Protein AF-A0A6I1ZPQ0-F1 (afdb_monomer)

Radius of gyration: 23.98 Å; Cα contacts (8 Å, |Δi|>4): 138; chains: 1; bounding box: 85×28×41 Å

Mean predicted aligned error: 9.83 Å

Sequence (135 aa):
MRMFVTKRRACLLIVSLLLLTVIACTSRSETHISLSDGRWYINGGVTYPGTPVEGLLLNVRMVNSTFEDAAKPEFDIDENTDRFIASIPEYVAAGIWAFTLNLQGGMPGYEGAVNSAFNPDGSLQPPYLDRVERV

pLDDT: mean 86.47, std 16.81, range [41.34, 98.5]

Nearest PDB structures (foldseek):
  4w7w-assembly1_A  TM=4.916E-01  e=3.518E+00  Xanthomonas citri pv. citri str. 306
  5hpc-assembly1_A  TM=4.881E-01  e=3.518E+00  Xanthomonas citri pv. citri str. 306
  5hnn-assembly2_B  TM=4.930E-01  e=5.245E+00  Xanthomonas citri pv. citri str. 306

Solvent-accessible surface area (backbone atoms only — not comparable to full-atom values): 8140 Å² total; per-residue (Å²): 131,68,70,68,56,54,55,53,53,53,51,51,51,52,52,52,53,52,52,55,58,54,59,70,72,65,66,78,77,77,85,44,76,49,78,57,96,89,23,32,24,54,73,84,39,60,26,58,75,95,46,101,54,46,22,45,80,53,63,47,79,49,30,63,35,63,43,48,37,86,92,42,82,87,59,61,43,64,60,46,31,49,55,46,57,72,44,45,64,58,41,45,75,72,66,38,85,42,72,42,74,44,62,69,36,55,88,83,86,61,86,89,71,63,29,51,32,50,46,99,87,66,48,74,41,63,76,51,48,57,50,56,71,73,103

Secondary structure (DSSP, 8-state):
--HHHHHHHHHHHHHHHHHHHHHHT-------EEEETTEEEETTEESSTTSTTTT---EEE-GGGG---TT-TTS-HHHHHHHHHHHHHHHHHTT--EEE--TT----SSTT----SB-TTS-B-HHHHHHHHH-

Foldseek 3Di:
DPVVVVVVVVVVVVVVVVVVVVVVVPPPDDWDWDADPQFIDTPNHFAPPPDPQTRHQAEDEPACLQFDFPVCPVDDNLVSVVVVVVCVVVCVVVRHDYYDYDQQGDDPPDPDGRGHLADPVRDGNVVSVVSVVVD

Structure (mmCIF, N/CA/C/O backbone):
data_AF-A0A6I1ZPQ0-F1
#
_entry.id   AF-A0A6I1ZPQ0-F1
#
loop_
_atom_site.group_PDB
_atom_site.id
_atom_site.type_symbol
_atom_site.label_atom_id
_atom_site.label_alt_id
_atom_site.label_comp_id
_atom_site.label_asym_id
_atom_site.label_entity_id
_atom_site.label_seq_id
_atom_site.pdbx_PDB_ins_code
_atom_site.Cartn_x
_atom_site.Cartn_y
_atom_site.Cartn_z
_atom_site.occupancy
_atom_site.B_iso_or_equiv
_atom_site.auth_seq_id
_atom_site.auth_comp_id
_atom_site.auth_asym_id
_atom_site.auth_atom_id
_atom_site.pdbx_PDB_model_num
ATOM 1 N N . MET A 1 1 ? -62.844 -12.012 -17.260 1.00 49.19 1 MET A N 1
ATOM 2 C CA . MET A 1 1 ? -61.944 -10.834 -17.365 1.00 49.19 1 MET A CA 1
ATOM 3 C C . MET A 1 1 ? -61.199 -10.444 -16.069 1.00 49.19 1 MET A C 1
ATOM 5 O O . MET A 1 1 ? -60.417 -9.509 -16.111 1.00 49.19 1 MET A O 1
ATOM 9 N N . ARG A 1 2 ? -61.360 -11.141 -14.924 1.00 46.81 2 ARG A N 1
ATOM 10 C CA . ARG A 1 2 ? -60.634 -10.816 -13.667 1.00 46.81 2 ARG A CA 1
ATOM 11 C C . ARG A 1 2 ? -59.276 -11.528 -13.502 1.00 46.81 2 ARG A C 1
ATOM 13 O O . ARG A 1 2 ? -58.358 -10.945 -12.946 1.00 46.81 2 ARG A O 1
ATOM 20 N N . MET A 1 3 ? -59.099 -12.731 -14.059 1.00 44.41 3 MET A N 1
ATOM 21 C CA . MET A 1 3 ? -57.860 -13.527 -13.914 1.00 44.41 3 MET A CA 1
ATOM 22 C C . MET A 1 3 ? -56.631 -12.967 -14.658 1.00 44.41 3 MET A C 1
ATOM 24 O O . MET A 1 3 ? -55.504 -13.150 -14.203 1.00 44.41 3 MET A O 1
ATOM 28 N N . PHE A 1 4 ? -56.821 -12.262 -15.779 1.00 41.34 4 PHE A N 1
ATOM 29 C CA . PHE A 1 4 ? -55.713 -11.665 -16.545 1.00 41.34 4 PHE A CA 1
ATOM 30 C C . PHE A 1 4 ? -55.084 -10.452 -15.842 1.00 41.34 4 PHE A C 1
ATOM 32 O O . PHE A 1 4 ? -53.888 -10.203 -15.988 1.00 41.34 4 PHE A O 1
ATOM 39 N N . VAL A 1 5 ? -55.866 -9.725 -15.039 1.00 49.50 5 VAL A N 1
ATOM 40 C CA . VAL A 1 5 ? -55.401 -8.549 -14.288 1.00 49.50 5 VAL A CA 1
ATOM 41 C C . VAL A 1 5 ? -54.512 -8.973 -13.112 1.00 49.50 5 VAL A C 1
ATOM 43 O O . VAL A 1 5 ? -53.483 -8.348 -12.862 1.00 49.50 5 VAL A O 1
ATOM 46 N N . THR A 1 6 ? -54.847 -10.077 -12.439 1.00 48.09 6 THR A N 1
ATOM 47 C CA . THR A 1 6 ? -54.090 -10.594 -11.286 1.00 48.09 6 THR A CA 1
ATOM 48 C C . THR A 1 6 ? -52.709 -11.126 -11.682 1.00 48.09 6 THR A C 1
ATOM 50 O O . THR A 1 6 ? -51.730 -10.833 -11.001 1.00 48.09 6 THR A O 1
ATOM 53 N N . LYS A 1 7 ? -52.591 -11.824 -12.825 1.00 45.97 7 LYS A N 1
ATOM 54 C CA . LYS A 1 7 ? -51.294 -12.309 -13.339 1.00 45.97 7 LYS A CA 1
ATOM 55 C C . LYS A 1 7 ? -50.355 -11.168 -13.750 1.00 45.97 7 LYS A C 1
ATOM 57 O O . LYS A 1 7 ? -49.162 -11.240 -13.477 1.00 45.97 7 LYS A O 1
ATOM 62 N N . ARG A 1 8 ? -50.887 -10.091 -14.345 1.00 54.06 8 ARG A N 1
ATOM 63 C CA . ARG A 1 8 ? -50.098 -8.895 -14.701 1.00 54.06 8 ARG A CA 1
ATOM 64 C C . ARG A 1 8 ? -49.599 -8.145 -13.464 1.00 54.06 8 ARG A C 1
ATOM 66 O O . ARG A 1 8 ? -48.445 -7.746 -13.439 1.00 54.06 8 ARG A O 1
ATOM 73 N N . ARG A 1 9 ? -50.425 -8.019 -12.417 1.00 57.22 9 ARG A N 1
ATOM 74 C CA . ARG A 1 9 ? -50.025 -7.389 -11.143 1.00 57.22 9 ARG A CA 1
ATOM 75 C C . ARG A 1 9 ? -48.955 -8.191 -10.396 1.00 57.22 9 ARG A C 1
ATOM 77 O O . ARG A 1 9 ? -48.001 -7.595 -9.915 1.00 57.22 9 ARG A O 1
ATOM 84 N N . ALA A 1 10 ? -49.073 -9.519 -10.359 1.00 58.50 10 ALA A N 1
ATOM 85 C CA . ALA A 1 10 ? -48.057 -10.390 -9.762 1.00 58.50 10 ALA A CA 1
ATOM 86 C C . ALA A 1 10 ? -46.723 -10.345 -10.533 1.00 58.50 10 ALA A C 1
ATOM 88 O O . ALA A 1 10 ? -45.666 -10.264 -9.920 1.00 58.50 10 ALA A O 1
ATOM 89 N N . CYS A 1 11 ? -46.765 -10.321 -11.870 1.00 56.94 11 CYS A N 1
ATOM 90 C CA . CYS A 1 11 ? -45.563 -10.218 -12.700 1.00 56.94 11 CYS A CA 1
ATOM 91 C C . CYS A 1 11 ? -44.865 -8.853 -12.550 1.00 56.94 11 CYS A C 1
ATOM 93 O O . CYS A 1 11 ? -43.644 -8.810 -12.453 1.00 56.94 11 CYS A O 1
ATOM 95 N N . LEU A 1 12 ? -45.621 -7.748 -12.468 1.00 60.25 12 LEU A N 1
ATOM 96 C CA . LEU A 1 12 ? -45.062 -6.414 -12.206 1.00 60.25 12 LEU A CA 1
ATOM 97 C C . LEU A 1 12 ? -44.429 -6.300 -10.809 1.00 60.25 12 LEU A C 1
ATOM 99 O O . LEU A 1 12 ? -43.377 -5.685 -10.690 1.00 60.25 12 LEU A O 1
ATOM 103 N N . LEU A 1 13 ? -45.027 -6.917 -9.783 1.00 60.81 13 LEU A N 1
ATOM 104 C CA . LEU A 1 13 ? -44.475 -6.954 -8.420 1.00 60.81 13 LEU A CA 1
ATOM 105 C C . LEU A 1 13 ? -43.177 -7.771 -8.333 1.00 60.81 13 LEU A C 1
ATOM 107 O O . LEU A 1 13 ? -42.239 -7.356 -7.660 1.00 60.81 13 LEU A O 1
ATOM 111 N N . ILE A 1 14 ? -43.097 -8.908 -9.033 1.00 61.91 14 ILE A N 1
ATOM 112 C CA . ILE A 1 14 ? -41.883 -9.741 -9.077 1.00 61.91 14 ILE A CA 1
ATOM 113 C C . ILE A 1 14 ? -40.761 -9.018 -9.835 1.00 61.91 14 ILE A C 1
ATOM 115 O O . ILE A 1 14 ? -39.628 -8.993 -9.365 1.00 61.91 14 ILE A O 1
ATOM 119 N N . VAL A 1 15 ? -41.073 -8.367 -10.962 1.00 62.69 15 VAL A N 1
ATOM 120 C CA . VAL A 1 15 ? -40.100 -7.567 -11.725 1.00 62.69 15 VAL A CA 1
ATOM 121 C C . VAL A 1 15 ? -39.636 -6.340 -10.932 1.00 62.69 15 VAL A C 1
ATOM 123 O O . VAL A 1 15 ? -38.445 -6.044 -10.938 1.00 62.69 15 VAL A O 1
ATOM 126 N N . SER A 1 16 ? -40.522 -5.656 -10.195 1.00 59.28 16 SER A N 1
ATOM 127 C CA . SER A 1 16 ? -40.120 -4.525 -9.345 1.00 59.28 16 SER A CA 1
ATOM 128 C C . SER A 1 16 ? -39.257 -4.959 -8.162 1.00 59.28 16 SER A C 1
ATOM 130 O O . SER A 1 16 ? -38.303 -4.264 -7.824 1.00 59.28 16 SER A O 1
ATOM 132 N N . LEU A 1 17 ? -39.560 -6.112 -7.551 1.00 59.16 17 LEU A N 1
ATOM 133 C CA . LEU A 1 17 ? -38.770 -6.663 -6.449 1.00 59.16 17 LEU A CA 1
ATOM 134 C C . LEU A 1 17 ? -37.373 -7.088 -6.931 1.00 59.16 17 LEU A C 1
ATOM 136 O O . LEU A 1 17 ? -36.390 -6.792 -6.260 1.00 59.16 17 LEU A O 1
ATOM 140 N N . LEU A 1 18 ? -37.285 -7.685 -8.128 1.00 59.28 18 LEU A N 1
ATOM 141 C CA . LEU A 1 18 ? -36.021 -8.028 -8.788 1.00 59.28 18 LEU A CA 1
ATOM 142 C C . LEU A 1 18 ? -35.193 -6.780 -9.143 1.00 59.28 18 LEU A C 1
ATOM 144 O O . LEU A 1 18 ? -33.987 -6.766 -8.899 1.00 59.28 18 LEU A O 1
ATOM 148 N N . LEU A 1 19 ? -35.819 -5.710 -9.653 1.00 56.72 19 LEU A N 1
ATOM 149 C CA . LEU A 1 19 ? -35.125 -4.443 -9.928 1.00 56.72 19 LEU A CA 1
ATOM 150 C C . LEU A 1 19 ? -34.573 -3.786 -8.651 1.00 56.72 19 LEU A C 1
ATOM 152 O O . LEU A 1 19 ? -33.450 -3.289 -8.662 1.00 56.72 19 LEU A O 1
ATOM 156 N N . LEU A 1 20 ? -35.327 -3.816 -7.548 1.00 56.41 20 LEU A N 1
ATOM 157 C CA . LEU A 1 20 ? -34.887 -3.284 -6.251 1.00 56.41 20 LEU A CA 1
ATOM 158 C C . LEU A 1 20 ? -33.697 -4.065 -5.670 1.00 56.41 20 LEU A C 1
ATOM 160 O O . LEU A 1 20 ? -32.784 -3.452 -5.120 1.00 56.41 20 LEU A O 1
ATOM 164 N N . THR A 1 21 ? -33.655 -5.391 -5.837 1.00 55.88 21 THR A N 1
ATOM 165 C CA . THR A 1 21 ? -32.502 -6.206 -5.412 1.00 55.88 21 THR A CA 1
ATOM 166 C C . THR A 1 21 ? -31.249 -5.989 -6.261 1.00 55.88 21 THR A C 1
ATOM 168 O O . THR A 1 21 ? -30.147 -6.036 -5.722 1.00 55.88 21 THR A O 1
ATOM 171 N N . VAL A 1 22 ? -31.386 -5.716 -7.565 1.00 55.72 22 VAL A N 1
ATOM 172 C CA . VAL A 1 22 ? -30.230 -5.471 -8.447 1.00 55.72 22 VAL A CA 1
ATOM 173 C C . VAL A 1 22 ? -29.569 -4.128 -8.127 1.00 55.72 22 VAL A C 1
ATOM 175 O O . VAL A 1 22 ? -28.348 -4.069 -8.032 1.00 55.72 22 VAL A O 1
ATOM 178 N N . ILE A 1 23 ? -30.351 -3.070 -7.874 1.00 54.97 23 ILE A N 1
ATOM 179 C CA . ILE A 1 23 ? -29.815 -1.730 -7.571 1.00 54.97 23 ILE A CA 1
ATOM 180 C C . ILE A 1 23 ? -28.992 -1.733 -6.271 1.00 54.97 23 ILE A C 1
ATOM 182 O O . ILE A 1 23 ? -27.918 -1.131 -6.233 1.00 54.97 23 ILE A O 1
ATOM 186 N N . ALA A 1 24 ? -29.438 -2.464 -5.243 1.00 53.06 24 ALA A N 1
ATOM 187 C CA . ALA A 1 24 ? -28.728 -2.591 -3.967 1.00 53.06 24 ALA A CA 1
ATOM 188 C C . ALA A 1 24 ? -27.370 -3.317 -4.075 1.00 53.06 24 ALA A C 1
ATOM 190 O O . ALA A 1 24 ? -26.516 -3.140 -3.212 1.00 53.06 24 ALA A O 1
ATOM 191 N N . CYS A 1 25 ? -27.145 -4.104 -5.132 1.00 47.47 25 CYS A N 1
ATOM 192 C CA . CYS A 1 25 ? -25.887 -4.824 -5.342 1.00 47.47 25 CYS A CA 1
ATOM 193 C C . CYS A 1 25 ? -24.799 -3.960 -6.014 1.00 47.47 25 CYS A C 1
ATOM 195 O O . CYS A 1 25 ? -23.638 -4.362 -6.061 1.00 47.47 25 CYS A O 1
ATOM 197 N N . THR A 1 26 ? -25.158 -2.785 -6.545 1.00 54.88 26 THR A N 1
ATOM 198 C CA . THR A 1 26 ? -24.280 -1.982 -7.421 1.00 54.88 26 THR A CA 1
ATOM 199 C C . THR A 1 26 ? -23.636 -0.761 -6.773 1.00 54.88 26 THR A C 1
ATOM 201 O O . THR A 1 26 ? -22.787 -0.136 -7.407 1.00 54.88 26 THR A O 1
ATOM 204 N N . SER A 1 27 ? -23.970 -0.396 -5.530 1.00 58.00 27 SER A N 1
ATOM 205 C CA . SER A 1 27 ? -23.204 0.647 -4.840 1.00 58.00 27 SER A CA 1
ATOM 206 C C . SER A 1 27 ? -21.930 0.031 -4.268 1.00 58.00 27 SER A C 1
ATOM 208 O O . SER A 1 27 ? -21.949 -0.560 -3.188 1.00 58.00 27 SER A O 1
ATOM 210 N N . ARG A 1 28 ? -20.814 0.164 -4.988 1.00 57.31 28 ARG A N 1
ATOM 211 C CA . ARG A 1 28 ? -19.485 -0.019 -4.396 1.00 57.31 28 ARG A CA 1
ATOM 212 C C . ARG A 1 28 ? -19.400 0.993 -3.252 1.00 57.31 28 ARG A C 1
ATOM 214 O O . ARG A 1 28 ? -19.416 2.192 -3.515 1.00 57.31 28 ARG A O 1
ATOM 221 N N . SER A 1 29 ? -19.446 0.540 -1.999 1.00 72.50 29 SER A N 1
ATOM 222 C CA . SER A 1 29 ? -19.335 1.460 -0.868 1.00 72.50 29 SER A CA 1
ATOM 223 C C . SER A 1 29 ? -17.951 2.090 -0.928 1.00 72.50 29 SER A C 1
ATOM 225 O O . SER A 1 29 ? -16.950 1.375 -0.864 1.00 72.50 29 SER A O 1
ATOM 227 N N . GLU A 1 30 ? -17.891 3.403 -1.096 1.00 87.31 30 GLU A N 1
ATOM 228 C CA . GLU A 1 30 ? -16.641 4.140 -0.994 1.00 87.31 30 GLU A CA 1
ATOM 229 C C . GLU A 1 30 ? -16.104 3.984 0.434 1.00 87.31 30 GLU A C 1
ATOM 231 O O . GLU A 1 30 ? -16.828 4.218 1.405 1.00 87.31 30 GLU A O 1
ATOM 236 N N . THR A 1 31 ? -14.859 3.526 0.575 1.00 92.69 31 THR A N 1
ATOM 237 C CA . THR A 1 31 ? -14.216 3.419 1.887 1.00 92.69 31 THR A CA 1
ATOM 238 C C . THR A 1 31 ? -13.947 4.825 2.410 1.00 92.69 31 THR A C 1
ATOM 240 O O . THR A 1 31 ? -13.133 5.552 1.846 1.00 92.69 31 THR A O 1
ATOM 243 N N . HIS A 1 32 ? -14.601 5.206 3.505 1.00 95.00 32 HIS A N 1
ATOM 244 C CA . HIS A 1 32 ? -14.413 6.517 4.118 1.00 95.00 32 HIS A CA 1
ATOM 245 C C . HIS A 1 32 ? -13.407 6.434 5.266 1.00 95.00 32 HIS A C 1
ATOM 247 O O . HIS A 1 32 ? -13.652 5.759 6.270 1.00 95.00 32 HIS A O 1
ATOM 253 N N . ILE A 1 33 ? -12.292 7.151 5.135 1.00 95.44 33 ILE A N 1
ATOM 254 C CA . ILE A 1 33 ? -11.243 7.245 6.155 1.00 95.44 33 ILE A CA 1
ATOM 255 C C . ILE A 1 33 ? -11.310 8.632 6.793 1.00 95.44 33 ILE A C 1
ATOM 257 O O . ILE A 1 33 ? -11.324 9.640 6.091 1.00 95.44 33 ILE A O 1
ATOM 261 N N . SER A 1 34 ? -11.316 8.703 8.124 1.00 97.25 34 SER A N 1
ATOM 262 C CA . SER A 1 34 ? -11.278 9.980 8.847 1.00 97.25 34 SER A CA 1
ATOM 263 C C . SER A 1 34 ? -10.387 9.929 10.083 1.00 97.25 34 SER A C 1
ATOM 265 O O . SER A 1 34 ? -10.183 8.870 10.674 1.00 97.25 34 SER A O 1
ATOM 267 N N . LEU A 1 35 ? -9.896 11.099 10.493 1.00 97.69 35 LEU A N 1
ATOM 268 C CA . LEU A 1 35 ? -9.115 11.302 11.710 1.00 97.69 35 LEU A CA 1
ATOM 269 C C . LEU A 1 35 ? -9.882 12.248 12.642 1.00 97.69 35 LEU A C 1
ATOM 271 O O . LEU A 1 35 ? -10.249 13.348 12.237 1.00 97.69 35 LEU A O 1
ATOM 275 N N . SER A 1 36 ? -10.120 11.835 13.884 1.00 97.44 36 SER A N 1
ATOM 276 C CA . SER A 1 36 ? -10.776 12.659 14.908 1.00 97.44 36 SER A CA 1
ATOM 277 C C . SER A 1 36 ? -10.131 12.387 16.262 1.00 97.44 36 SER A C 1
ATOM 279 O O . SER A 1 36 ? -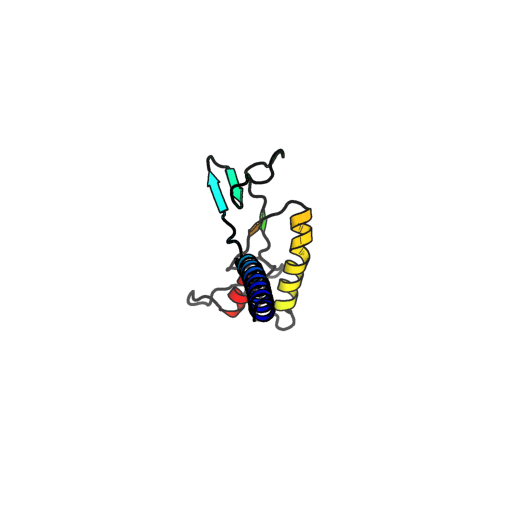9.909 11.233 16.620 1.00 97.44 36 SER A O 1
ATOM 281 N N . ASP A 1 37 ? -9.755 13.453 16.973 1.00 95.81 37 ASP A N 1
ATOM 282 C CA . ASP A 1 37 ? -9.072 13.398 18.275 1.00 95.81 37 ASP A CA 1
ATOM 283 C C . ASP A 1 37 ? -7.833 12.483 18.287 1.00 95.81 37 ASP A C 1
ATOM 285 O O . ASP A 1 37 ? -7.577 11.737 19.231 1.00 95.81 37 ASP A O 1
ATOM 289 N N . GLY A 1 38 ? -7.065 12.515 17.191 1.00 96.19 38 GLY A N 1
ATOM 290 C CA . GLY A 1 38 ? -5.862 11.696 17.013 1.00 96.19 38 GLY A CA 1
ATOM 291 C C . GLY A 1 38 ? -6.131 10.209 16.758 1.00 96.19 38 GLY A C 1
ATOM 292 O O . GLY A 1 38 ? -5.185 9.425 16.761 1.00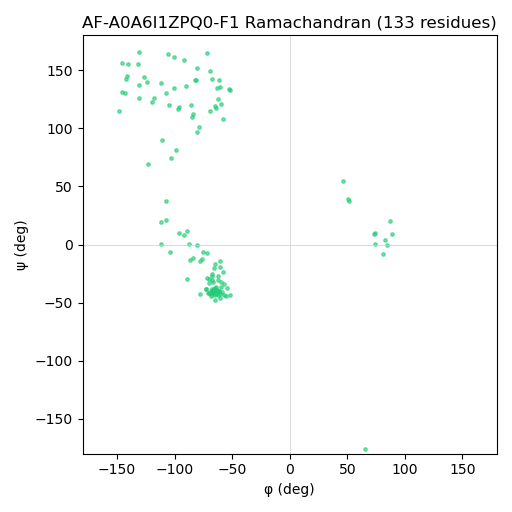 96.19 38 GLY A O 1
ATOM 293 N N . ARG A 1 39 ? -7.390 9.817 16.528 1.00 98.12 39 ARG A N 1
ATOM 294 C CA . ARG A 1 39 ? -7.806 8.436 16.261 1.00 98.12 39 ARG A CA 1
ATOM 295 C C . ARG A 1 39 ? -8.285 8.261 14.826 1.00 98.12 39 ARG A C 1
ATOM 297 O O . ARG A 1 39 ? -9.002 9.110 14.295 1.00 98.12 39 ARG A O 1
ATOM 304 N N . TRP A 1 40 ? -7.907 7.144 14.223 1.00 98.19 40 TRP A N 1
ATOM 305 C CA . TRP A 1 40 ? -8.338 6.721 12.899 1.00 98.19 40 TRP A CA 1
ATOM 306 C C . TRP A 1 40 ? -9.705 6.043 12.945 1.00 98.19 40 TRP A C 1
ATOM 308 O O . TRP A 1 40 ? -10.006 5.256 13.846 1.00 98.19 40 TRP A O 1
ATOM 318 N N . TYR A 1 41 ? -10.505 6.327 11.922 1.00 97.81 41 TYR A N 1
ATOM 319 C CA . TYR A 1 41 ? -11.810 5.726 11.697 1.00 97.81 41 TYR A CA 1
ATOM 320 C C . TYR A 1 41 ? -11.913 5.237 10.254 1.00 97.81 41 TYR A C 1
ATOM 322 O O . TYR A 1 41 ? -11.525 5.951 9.327 1.00 97.81 41 TYR A O 1
ATOM 330 N N . ILE A 1 42 ? -12.475 4.044 10.075 1.00 96.25 42 ILE A N 1
ATOM 331 C CA . ILE A 1 42 ? -12.812 3.463 8.772 1.00 96.25 42 ILE A CA 1
ATOM 332 C C . ILE A 1 42 ? -14.318 3.221 8.760 1.00 96.25 42 ILE A C 1
ATOM 334 O O . ILE A 1 42 ? -14.853 2.539 9.633 1.00 96.25 42 ILE A O 1
ATOM 338 N N . ASN A 1 43 ? -15.016 3.810 7.788 1.00 95.25 43 ASN A N 1
ATOM 339 C CA . ASN A 1 43 ? -16.474 3.742 7.649 1.00 95.25 43 ASN A CA 1
ATOM 340 C C . ASN A 1 43 ? -17.223 4.125 8.944 1.00 95.25 43 ASN A C 1
ATOM 342 O O . ASN A 1 43 ? -18.237 3.527 9.298 1.00 95.25 43 ASN A O 1
ATOM 346 N N . GLY A 1 44 ? -16.692 5.112 9.675 1.00 96.19 44 GLY A N 1
ATOM 347 C CA . GLY A 1 44 ? -17.249 5.611 10.938 1.00 96.19 44 GLY A CA 1
ATOM 348 C C . GLY A 1 44 ? -16.917 4.774 12.182 1.00 96.19 44 GLY A C 1
ATOM 349 O O . GLY A 1 44 ? -17.180 5.228 13.292 1.00 96.19 44 GLY A O 1
ATOM 350 N N . GLY A 1 45 ? -16.311 3.592 12.034 1.00 96.88 45 GLY A N 1
ATOM 351 C CA . GLY A 1 45 ? -15.831 2.778 13.153 1.00 96.88 45 GLY A CA 1
ATOM 352 C C . GLY A 1 45 ? -14.389 3.117 13.523 1.00 96.88 45 GLY A C 1
ATOM 353 O O . GLY A 1 45 ? -13.551 3.257 12.635 1.00 96.88 45 GLY A O 1
ATOM 354 N N . VAL A 1 46 ? -14.088 3.236 14.821 1.00 97.81 46 VAL A N 1
ATOM 355 C CA . VAL A 1 46 ? -12.701 3.394 15.295 1.00 97.81 46 VAL A CA 1
ATOM 356 C C . VAL A 1 46 ? -11.877 2.164 14.909 1.00 97.81 46 VAL A C 1
ATOM 358 O O . VAL A 1 46 ? -12.379 1.038 14.951 1.00 97.81 46 VAL A O 1
ATOM 361 N N . THR A 1 47 ? -10.619 2.353 14.517 1.00 97.56 47 THR A N 1
ATOM 362 C CA . THR A 1 47 ? -9.736 1.228 14.189 1.00 97.56 47 THR A CA 1
ATOM 363 C C . THR A 1 47 ? -9.398 0.398 15.431 1.00 97.56 47 THR A C 1
ATOM 365 O O . THR A 1 47 ? -9.209 0.942 16.517 1.00 97.56 47 THR A O 1
ATOM 368 N N . TYR A 1 48 ? -9.316 -0.927 15.268 1.00 97.00 48 TYR A N 1
ATOM 369 C CA . TYR A 1 48 ? -8.917 -1.892 16.307 1.00 97.00 48 TYR A CA 1
ATOM 370 C C . TYR A 1 48 ? -9.592 -1.693 17.691 1.00 97.00 48 TYR A C 1
ATOM 372 O O . TYR A 1 48 ? -8.888 -1.580 18.703 1.00 97.00 48 TYR A O 1
ATOM 380 N N . PRO A 1 49 ? -10.939 -1.651 17.768 1.00 96.94 49 PRO A N 1
ATOM 381 C CA . PRO A 1 49 ? -11.662 -1.343 19.004 1.00 96.94 49 PRO A CA 1
ATOM 382 C C . PRO A 1 49 ? -11.355 -2.351 20.118 1.00 96.94 49 PRO A C 1
ATOM 384 O O . PRO A 1 49 ? -11.346 -3.562 19.891 1.00 96.94 49 PRO A O 1
ATOM 387 N N . GLY A 1 50 ? -11.118 -1.855 21.333 1.00 97.06 50 GLY A N 1
ATOM 388 C CA . GLY A 1 50 ? -10.835 -2.677 22.513 1.00 97.06 50 GLY A CA 1
ATOM 389 C C . GLY A 1 50 ? -9.434 -3.299 22.551 1.00 97.06 50 GLY A C 1
ATOM 390 O O . GLY A 1 50 ? -9.168 -4.143 23.407 1.00 97.06 50 GLY A O 1
ATOM 391 N N . THR A 1 51 ? -8.531 -2.903 21.649 1.00 96.62 51 THR A N 1
ATOM 392 C CA . THR A 1 51 ? -7.139 -3.381 21.620 1.00 96.62 51 THR A CA 1
ATOM 393 C C . THR A 1 51 ? -6.162 -2.308 22.126 1.00 96.62 51 THR A C 1
ATOM 395 O O . THR A 1 51 ? -6.506 -1.126 22.145 1.00 96.62 51 THR A O 1
ATOM 398 N N . PRO A 1 52 ? -4.907 -2.662 22.470 1.00 96.12 52 PRO A N 1
ATOM 399 C CA . PRO A 1 52 ? -3.879 -1.676 22.827 1.00 96.12 52 PRO A CA 1
ATOM 400 C C . PRO A 1 52 ? -3.533 -0.663 21.722 1.00 96.12 52 PRO A C 1
ATOM 402 O O . PRO A 1 52 ? -2.861 0.326 22.000 1.00 96.12 52 PRO A O 1
ATOM 405 N N . VAL A 1 53 ? -3.956 -0.915 20.479 1.00 96.12 53 VAL A N 1
ATOM 406 C CA . VAL A 1 53 ? -3.702 -0.066 19.304 1.00 96.12 53 VAL A CA 1
ATOM 407 C C . VAL A 1 53 ? -4.986 0.587 18.778 1.00 96.12 53 VAL A C 1
ATOM 409 O O . VAL A 1 53 ? -5.035 1.014 17.625 1.00 96.12 53 VAL A O 1
ATOM 412 N N . GLU A 1 54 ? -6.030 0.665 19.610 1.00 97.56 54 GLU A N 1
ATOM 413 C CA . GLU A 1 54 ? -7.285 1.336 19.264 1.00 97.56 54 GLU A CA 1
ATOM 414 C C . GLU A 1 54 ? -7.038 2.762 18.755 1.00 97.56 54 GLU A C 1
ATOM 416 O O . GLU A 1 54 ? -6.300 3.548 19.354 1.00 97.56 54 GLU A O 1
ATOM 421 N N . GLY A 1 55 ? -7.676 3.105 17.638 1.00 97.62 55 GLY A N 1
ATOM 422 C CA . GLY A 1 55 ? -7.544 4.411 17.006 1.00 97.62 55 GLY A CA 1
ATOM 423 C C . GLY A 1 55 ? -6.217 4.624 16.277 1.00 97.62 55 GLY A C 1
ATOM 424 O O . GLY A 1 55 ? -6.027 5.691 15.703 1.00 97.62 55 GLY A O 1
ATOM 425 N N . LEU A 1 56 ? -5.301 3.652 16.246 1.00 96.75 56 LEU A N 1
ATOM 426 C CA . LEU A 1 56 ? -4.099 3.707 15.409 1.00 96.75 56 LEU A CA 1
ATOM 427 C C . LEU A 1 56 ? -4.345 3.055 14.045 1.00 96.75 56 LEU A C 1
ATOM 429 O O . LEU A 1 56 ? -5.234 2.223 13.891 1.00 96.75 56 LEU A O 1
ATOM 433 N N . LEU A 1 57 ? -3.530 3.399 13.049 1.00 95.25 57 LEU A N 1
ATOM 434 C CA . LEU A 1 57 ? -3.525 2.743 11.741 1.00 95.25 57 LEU A CA 1
ATOM 435 C C . LEU A 1 57 ? -2.229 1.945 11.577 1.00 95.25 57 LEU A C 1
ATOM 437 O O . LEU A 1 57 ? -1.213 2.471 11.114 1.00 95.25 57 LEU A O 1
ATOM 441 N N . LEU A 1 58 ? -2.256 0.675 11.992 1.00 94.75 58 LEU A N 1
ATOM 442 C CA . LEU A 1 58 ? -1.147 -0.240 11.734 1.00 94.75 58 LEU A CA 1
ATOM 443 C C . LEU A 1 58 ? -0.940 -0.361 10.226 1.00 94.75 58 LEU A C 1
ATOM 445 O O . LEU A 1 58 ? -1.852 -0.756 9.498 1.00 94.75 58 LEU A O 1
ATOM 449 N N . ASN A 1 59 ? 0.264 -0.009 9.783 1.00 95.19 59 ASN A N 1
ATOM 450 C CA . ASN A 1 59 ? 0.664 -0.116 8.395 1.00 95.19 59 ASN A CA 1
ATOM 451 C C . ASN A 1 59 ? 2.027 -0.785 8.269 1.00 95.19 59 ASN A C 1
ATOM 453 O O . ASN A 1 59 ? 2.858 -0.735 9.178 1.00 95.19 59 ASN A O 1
ATOM 457 N N . VAL A 1 60 ? 2.253 -1.376 7.104 1.00 95.44 60 VAL A N 1
ATOM 458 C CA . VAL A 1 60 ? 3.537 -1.958 6.722 1.00 95.44 60 VAL A CA 1
ATOM 459 C C . VAL A 1 60 ? 3.985 -1.375 5.386 1.00 95.44 60 VAL A C 1
ATOM 461 O O . VAL A 1 60 ? 3.177 -1.079 4.505 1.00 95.44 60 VAL A O 1
ATOM 464 N N . ARG A 1 61 ? 5.294 -1.176 5.235 1.00 94.81 61 ARG A N 1
ATOM 465 C CA . ARG A 1 61 ? 5.884 -0.630 4.008 1.00 94.81 61 ARG A CA 1
ATOM 466 C C . ARG A 1 61 ? 6.107 -1.761 3.010 1.00 94.81 61 ARG A C 1
ATOM 468 O O . ARG A 1 61 ? 7.005 -2.571 3.211 1.00 94.81 61 ARG A O 1
ATOM 475 N N . MET A 1 62 ? 5.319 -1.780 1.940 1.00 95.00 62 MET A N 1
ATOM 476 C CA . MET A 1 62 ? 5.335 -2.807 0.887 1.00 95.00 62 MET A CA 1
ATOM 477 C C . MET A 1 62 ? 5.947 -2.270 -0.401 1.00 95.00 62 MET A C 1
ATOM 479 O O . MET A 1 62 ? 5.514 -2.576 -1.504 1.00 95.00 62 MET A O 1
ATOM 483 N N . VAL A 1 63 ? 6.976 -1.441 -0.247 1.00 91.69 63 VAL A N 1
ATOM 484 C CA . VAL A 1 63 ? 7.551 -0.610 -1.308 1.00 91.69 63 VAL A CA 1
ATOM 485 C C . VAL A 1 63 ? 7.971 -1.403 -2.554 1.00 91.69 63 VAL A C 1
ATOM 487 O O . VAL A 1 63 ? 7.786 -0.922 -3.663 1.00 91.69 63 VAL A O 1
ATOM 490 N N . ASN A 1 64 ? 8.501 -2.616 -2.390 1.00 93.81 64 ASN A N 1
ATOM 491 C CA . ASN A 1 64 ? 8.960 -3.440 -3.515 1.00 93.81 64 ASN A CA 1
ATOM 492 C C . ASN A 1 64 ? 7.877 -4.390 -4.068 1.00 93.81 64 ASN A C 1
ATOM 494 O O . ASN A 1 64 ? 8.178 -5.220 -4.920 1.00 93.81 64 ASN A O 1
ATOM 498 N N . SER A 1 65 ? 6.620 -4.287 -3.624 1.00 95.81 65 SER A N 1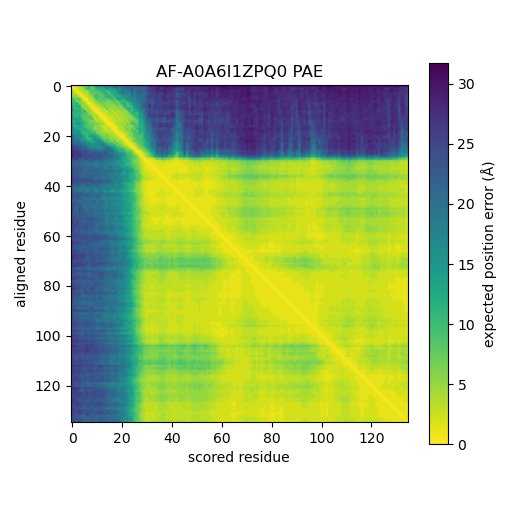
ATOM 499 C CA . SER A 1 65 ? 5.514 -5.073 -4.206 1.00 95.81 65 SER A CA 1
ATOM 500 C C . SER A 1 65 ? 5.186 -4.664 -5.647 1.00 95.81 65 SER A C 1
ATOM 502 O O . SER A 1 65 ? 4.734 -5.484 -6.438 1.00 95.81 65 SER A O 1
ATOM 504 N N . THR A 1 66 ? 5.489 -3.421 -6.022 1.00 95.50 66 THR A N 1
ATOM 505 C CA . THR A 1 66 ? 5.351 -2.891 -7.389 1.00 95.50 66 THR A CA 1
ATOM 506 C C . THR A 1 66 ? 6.705 -2.695 -8.072 1.00 95.50 66 THR A C 1
ATOM 508 O O . THR A 1 66 ? 6.820 -1.889 -8.997 1.00 95.50 66 THR A O 1
ATOM 511 N N . PHE A 1 67 ? 7.735 -3.398 -7.584 1.00 95.06 67 PHE A N 1
ATOM 512 C CA . PHE A 1 67 ? 9.105 -3.299 -8.076 1.00 95.06 67 PHE A CA 1
ATOM 513 C C . PHE A 1 67 ? 9.178 -3.498 -9.591 1.00 95.06 67 PHE A C 1
ATOM 515 O O . PHE A 1 67 ? 8.613 -4.444 -10.135 1.00 95.06 67 PHE A O 1
ATOM 522 N N . GLU A 1 68 ? 9.929 -2.619 -10.238 1.00 92.62 68 GLU A N 1
ATOM 523 C CA . GLU A 1 68 ? 10.304 -2.711 -11.640 1.00 92.62 68 GLU A CA 1
ATOM 524 C C . GLU A 1 68 ? 11.742 -2.221 -11.779 1.00 92.62 68 GLU A C 1
ATOM 526 O O . GLU A 1 68 ? 12.161 -1.292 -11.092 1.00 92.62 68 GLU A O 1
ATOM 531 N N . ASP A 1 69 ? 12.499 -2.864 -12.658 1.00 92.94 69 ASP A N 1
ATOM 532 C CA . ASP A 1 69 ? 13.800 -2.384 -13.095 1.00 92.94 69 ASP A CA 1
ATOM 533 C C . ASP A 1 69 ? 13.998 -2.825 -14.542 1.00 92.94 69 ASP A C 1
ATOM 535 O O . ASP A 1 69 ? 14.103 -4.017 -14.827 1.00 92.94 69 ASP A O 1
ATOM 539 N N . ALA A 1 70 ? 14.066 -1.865 -15.464 1.00 87.31 70 ALA A N 1
ATOM 540 C CA . ALA A 1 70 ? 14.255 -2.145 -16.886 1.00 87.31 70 ALA A CA 1
ATOM 541 C C . ALA A 1 70 ? 15.581 -2.876 -17.178 1.00 87.31 70 ALA A C 1
ATOM 543 O O . ALA A 1 70 ? 15.719 -3.510 -18.225 1.00 87.31 70 ALA A O 1
ATOM 544 N N . ALA A 1 71 ? 16.553 -2.819 -16.258 1.00 91.12 71 ALA A N 1
ATOM 545 C CA . ALA A 1 71 ? 17.792 -3.586 -16.350 1.00 91.12 71 ALA A CA 1
ATOM 546 C C . ALA A 1 71 ? 17.619 -5.084 -16.020 1.00 91.12 71 ALA A C 1
ATOM 548 O O . ALA A 1 71 ? 18.571 -5.845 -16.194 1.00 91.12 71 ALA A O 1
ATOM 549 N N . LYS A 1 72 ? 16.430 -5.510 -15.568 1.00 92.38 72 LYS A N 1
ATOM 550 C CA . LYS A 1 72 ? 16.076 -6.899 -15.236 1.00 92.38 72 LYS A CA 1
ATOM 551 C C . LYS A 1 72 ? 14.865 -7.397 -16.032 1.00 92.38 72 LYS A C 1
ATOM 553 O O . LYS A 1 72 ? 13.799 -7.621 -15.459 1.00 92.38 72 LYS A O 1
ATOM 558 N N . PRO A 1 73 ? 15.001 -7.591 -17.353 1.00 91.69 73 PRO A N 1
ATOM 559 C CA . PRO A 1 73 ? 13.899 -8.051 -18.199 1.00 91.69 73 PRO A CA 1
ATOM 560 C C . PRO A 1 73 ? 13.418 -9.475 -17.870 1.00 91.69 73 PRO A C 1
ATOM 562 O O . PRO A 1 73 ? 12.341 -9.868 -18.304 1.00 91.69 73 PRO A O 1
ATOM 565 N N . GLU A 1 74 ? 14.210 -10.266 -17.143 1.00 94.94 74 GLU A N 1
ATOM 566 C CA . GLU A 1 74 ? 13.839 -11.601 -16.671 1.00 94.94 74 GLU A CA 1
ATOM 567 C C . GLU A 1 74 ? 12.907 -11.593 -15.452 1.00 94.94 74 GLU A C 1
ATOM 569 O O . GLU A 1 74 ? 12.359 -12.638 -15.103 1.00 94.94 74 GLU A O 1
ATOM 574 N N . PHE A 1 75 ? 12.762 -10.450 -14.775 1.00 94.25 75 PHE A N 1
ATOM 575 C CA . PHE A 1 75 ? 11.894 -10.320 -13.614 1.00 94.25 75 PHE A CA 1
ATOM 576 C C . PHE A 1 75 ? 10.462 -10.015 -14.055 1.00 94.25 75 PHE A C 1
ATOM 578 O O . PHE A 1 75 ? 10.201 -8.987 -14.678 1.00 94.25 75 PHE A O 1
ATOM 585 N N . ASP A 1 76 ? 9.526 -10.88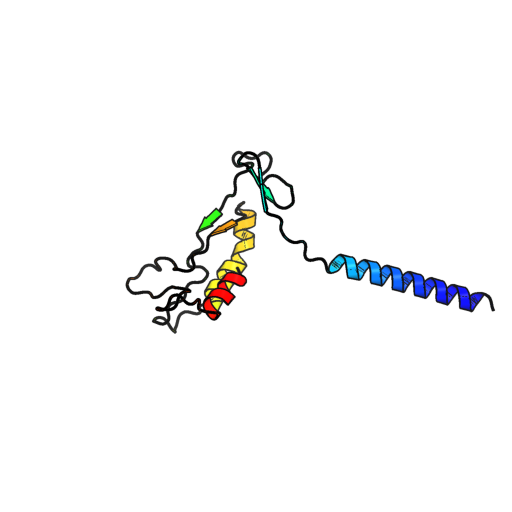8 -13.690 1.00 96.50 76 ASP A N 1
ATOM 586 C CA . ASP A 1 76 ? 8.1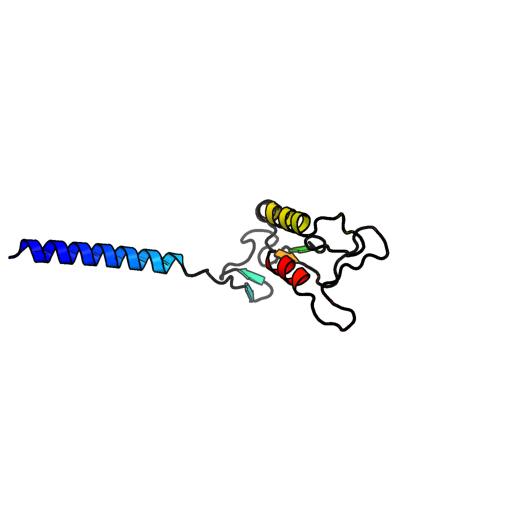07 -10.666 -13.952 1.00 96.50 76 ASP A CA 1
ATOM 587 C C . ASP A 1 76 ? 7.523 -9.678 -12.926 1.00 96.50 76 ASP A C 1
ATOM 589 O O . ASP A 1 76 ? 7.256 -10.005 -11.764 1.00 96.50 76 ASP A O 1
ATOM 593 N N . ILE A 1 77 ? 7.371 -8.429 -13.367 1.00 95.44 77 ILE A N 1
ATOM 594 C CA . ILE A 1 77 ? 6.867 -7.323 -12.545 1.00 95.44 77 ILE A CA 1
ATOM 595 C C . ILE A 1 77 ? 5.398 -7.511 -12.154 1.00 95.44 77 ILE A C 1
ATOM 597 O O . ILE A 1 77 ? 5.006 -7.108 -11.058 1.00 95.44 77 ILE A O 1
ATOM 601 N N . ASP A 1 78 ? 4.599 -8.138 -13.019 1.00 96.94 78 ASP A N 1
ATOM 602 C CA . ASP A 1 78 ? 3.177 -8.357 -12.777 1.00 96.94 78 ASP A CA 1
ATOM 603 C C . ASP A 1 78 ? 2.969 -9.521 -11.814 1.00 96.94 78 ASP A C 1
ATOM 605 O O . ASP A 1 78 ? 2.200 -9.378 -10.862 1.00 96.94 78 ASP A O 1
ATOM 609 N N . GLU A 1 79 ? 3.720 -10.616 -11.981 1.00 98.06 79 GLU A N 1
ATOM 610 C CA . GLU A 1 79 ? 3.709 -11.744 -11.046 1.00 98.06 79 GLU A CA 1
ATOM 611 C C . GLU A 1 79 ? 4.114 -11.292 -9.633 1.00 98.06 79 GLU A C 1
ATOM 613 O O . GLU A 1 79 ? 3.499 -11.696 -8.644 1.00 98.06 79 GLU A O 1
ATOM 618 N N . ASN A 1 80 ? 5.119 -10.418 -9.504 1.00 96.81 80 ASN A N 1
ATOM 619 C CA . ASN A 1 80 ? 5.528 -9.874 -8.207 1.00 96.81 80 ASN A CA 1
ATOM 620 C C . ASN A 1 80 ? 4.396 -9.096 -7.513 1.00 96.81 80 ASN A C 1
ATOM 622 O O . ASN A 1 80 ? 4.137 -9.308 -6.324 1.00 96.81 80 ASN A O 1
ATOM 626 N N . THR A 1 81 ? 3.703 -8.228 -8.255 1.00 97.56 81 THR A N 1
ATOM 627 C CA . THR A 1 81 ? 2.553 -7.477 -7.736 1.00 97.56 81 THR A CA 1
ATOM 628 C C . THR A 1 81 ? 1.381 -8.401 -7.401 1.00 97.56 81 THR A C 1
ATOM 630 O O . THR A 1 81 ? 0.815 -8.289 -6.313 1.00 97.56 81 THR A O 1
ATOM 633 N N . ASP A 1 82 ? 1.070 -9.378 -8.256 1.00 98.50 82 ASP A N 1
ATOM 634 C CA . ASP A 1 82 ? 0.005 -10.357 -8.011 1.00 98.50 82 ASP A CA 1
ATOM 635 C C . ASP A 1 82 ? 0.266 -11.208 -6.769 1.00 98.50 82 ASP A C 1
ATOM 637 O O . ASP A 1 82 ? -0.646 -11.455 -5.977 1.00 98.50 82 ASP A O 1
ATOM 641 N N . ARG A 1 83 ? 1.520 -11.613 -6.542 1.00 98.25 83 ARG A N 1
ATOM 642 C CA . ARG A 1 83 ? 1.907 -12.335 -5.326 1.00 98.25 83 ARG A CA 1
ATOM 643 C C . ARG A 1 83 ? 1.668 -11.507 -4.071 1.00 98.25 83 ARG A C 1
ATOM 645 O O . ARG A 1 83 ? 1.206 -12.060 -3.077 1.00 98.25 83 ARG A O 1
ATOM 652 N N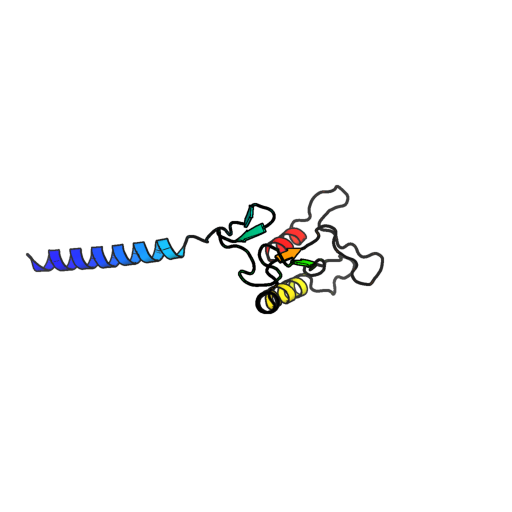 . PHE A 1 84 ? 1.954 -10.204 -4.102 1.00 97.81 84 PHE A N 1
ATOM 653 C CA . PHE A 1 84 ? 1.654 -9.340 -2.963 1.00 97.81 84 PHE A CA 1
ATOM 654 C C . PHE A 1 84 ? 0.145 -9.227 -2.722 1.00 97.81 84 PHE A C 1
ATOM 656 O O . PHE A 1 84 ? -0.302 -9.436 -1.594 1.00 97.81 84 PHE A O 1
ATOM 663 N N . ILE A 1 85 ? -0.641 -8.976 -3.774 1.00 98.25 85 ILE A N 1
ATOM 664 C CA . ILE A 1 85 ? -2.106 -8.887 -3.690 1.00 98.25 85 ILE A CA 1
ATOM 665 C C . ILE A 1 85 ? -2.695 -10.180 -3.112 1.00 98.25 85 ILE A C 1
ATOM 667 O O . ILE A 1 85 ? -3.535 -10.136 -2.211 1.00 98.25 85 ILE A O 1
ATOM 671 N N . ALA A 1 86 ? -2.208 -11.338 -3.563 1.00 98.44 86 ALA A N 1
ATOM 672 C CA . ALA A 1 86 ? -2.631 -12.640 -3.055 1.00 98.44 86 ALA A CA 1
ATOM 673 C C . ALA A 1 86 ? -2.323 -12.838 -1.558 1.00 98.44 86 ALA A C 1
ATOM 675 O O . ALA A 1 86 ? -3.047 -13.570 -0.884 1.00 98.44 86 ALA A O 1
ATOM 676 N N . SER A 1 87 ? -1.297 -12.170 -1.022 1.00 97.94 87 SER A N 1
ATOM 677 C CA . SER A 1 87 ? -0.938 -12.208 0.402 1.00 97.94 87 SER A CA 1
ATOM 678 C C . SER A 1 87 ? -1.690 -11.188 1.266 1.00 97.94 87 SER A C 1
ATOM 680 O O . SER A 1 87 ? -1.677 -11.320 2.491 1.00 97.94 87 SER A O 1
ATOM 682 N N . ILE A 1 88 ? -2.376 -10.190 0.690 1.00 97.50 88 ILE A N 1
ATOM 683 C CA . ILE A 1 88 ? -3.127 -9.174 1.458 1.00 97.50 88 ILE A CA 1
ATOM 684 C C . ILE A 1 88 ? -4.097 -9.798 2.482 1.00 97.50 88 ILE A C 1
ATOM 686 O O . ILE A 1 88 ? -4.098 -9.339 3.627 1.00 97.50 88 ILE A O 1
ATOM 690 N N . PRO A 1 89 ? -4.878 -10.854 2.166 1.00 97.75 89 PRO A N 1
ATOM 691 C CA . PRO A 1 89 ? -5.751 -11.494 3.150 1.00 97.75 89 PRO A CA 1
ATOM 692 C C . PRO A 1 89 ? -5.016 -12.011 4.396 1.00 97.75 89 PRO A C 1
ATOM 694 O O . PRO A 1 89 ? -5.560 -11.938 5.498 1.00 97.75 89 PRO A O 1
ATOM 697 N N . GLU A 1 90 ? -3.778 -12.490 4.253 1.00 98.00 90 GLU A N 1
ATOM 698 C CA . GLU A 1 90 ? -2.960 -12.961 5.379 1.00 98.00 90 GLU A CA 1
ATOM 699 C C . GLU A 1 90 ? -2.516 -11.794 6.271 1.00 98.00 90 GLU A C 1
ATOM 701 O O . GLU A 1 90 ? -2.610 -11.875 7.496 1.00 98.00 90 GLU A O 1
ATOM 706 N N . TYR A 1 91 ? -2.110 -10.671 5.670 1.00 97.25 91 TYR A N 1
ATOM 707 C CA . TYR A 1 91 ? -1.813 -9.434 6.401 1.00 97.25 91 TYR A CA 1
ATOM 708 C C . TYR A 1 91 ? -3.040 -8.909 7.153 1.00 97.25 91 TYR A C 1
ATOM 710 O O . TYR A 1 91 ? -2.933 -8.536 8.323 1.00 97.25 91 TYR A O 1
ATOM 718 N N . VAL A 1 92 ? -4.213 -8.934 6.516 1.00 95.75 92 VAL A N 1
ATOM 719 C CA . VAL A 1 92 ? -5.480 -8.540 7.147 1.00 95.75 92 VAL A CA 1
ATOM 720 C C . VAL A 1 92 ? -5.802 -9.449 8.332 1.00 95.75 92 VAL A C 1
ATOM 722 O O . VAL A 1 92 ? -6.151 -8.947 9.402 1.00 95.75 92 VAL A O 1
ATOM 725 N N . ALA A 1 93 ? -5.625 -10.767 8.189 1.00 96.50 93 ALA A N 1
ATOM 726 C CA . ALA A 1 93 ? -5.804 -11.726 9.280 1.00 96.50 93 ALA A CA 1
ATOM 727 C C . ALA A 1 93 ? -4.818 -11.496 10.442 1.00 96.50 93 ALA A C 1
ATOM 729 O O . ALA A 1 93 ? -5.165 -11.732 11.598 1.00 96.50 93 ALA A O 1
ATOM 730 N N . ALA A 1 94 ? -3.620 -10.981 10.150 1.00 95.44 94 ALA A N 1
ATOM 731 C CA . ALA A 1 94 ? -2.629 -10.570 11.144 1.00 95.44 94 ALA A CA 1
ATOM 732 C C . ALA A 1 94 ? -2.895 -9.179 11.763 1.00 95.44 94 ALA A C 1
ATOM 734 O O . ALA A 1 94 ? -2.134 -8.740 12.625 1.00 95.44 94 ALA A O 1
ATOM 735 N N . GLY A 1 95 ? -3.960 -8.482 11.352 1.00 94.56 95 GLY A N 1
ATOM 736 C CA . GLY A 1 95 ? -4.334 -7.168 11.883 1.00 94.56 95 GLY A CA 1
ATOM 737 C C . GLY A 1 95 ? -3.664 -5.978 11.191 1.00 94.56 95 GLY A C 1
ATOM 738 O O . GLY A 1 95 ? -3.605 -4.901 11.774 1.00 94.56 95 GLY A O 1
ATOM 739 N N . ILE A 1 96 ? -3.156 -6.146 9.967 1.00 96.25 96 ILE A N 1
ATOM 740 C CA . ILE A 1 96 ? -2.633 -5.052 9.140 1.00 96.25 96 ILE A CA 1
ATOM 741 C C . ILE A 1 96 ? -3.714 -4.590 8.163 1.00 96.25 96 ILE A C 1
ATOM 743 O O . ILE A 1 96 ? -4.137 -5.351 7.297 1.00 96.25 96 ILE A O 1
ATOM 747 N N . TRP A 1 97 ? -4.157 -3.338 8.292 1.00 94.00 97 TRP A N 1
ATOM 748 C CA . TRP A 1 97 ? -5.225 -2.763 7.454 1.00 94.00 97 TRP A CA 1
ATOM 749 C C . TRP A 1 97 ? -4.744 -1.671 6.496 1.00 94.00 97 TRP A C 1
ATOM 751 O O . TRP A 1 97 ? -5.550 -1.088 5.776 1.00 94.00 97 TRP A O 1
ATOM 761 N N . ALA A 1 98 ? -3.448 -1.364 6.499 1.00 95.69 98 ALA A N 1
ATOM 762 C CA . ALA A 1 98 ? -2.872 -0.358 5.624 1.00 95.69 98 ALA A CA 1
ATOM 763 C C . ALA A 1 98 ? -1.503 -0.786 5.097 1.00 95.69 98 ALA A C 1
ATOM 765 O O . ALA A 1 98 ? -0.689 -1.390 5.801 1.00 95.69 98 ALA A O 1
ATOM 766 N N . PHE A 1 99 ? -1.231 -0.391 3.860 1.00 96.06 99 PHE A N 1
ATOM 767 C CA . PHE A 1 99 ? 0.049 -0.585 3.201 1.00 96.06 99 PHE A CA 1
ATOM 768 C C . PHE A 1 99 ? 0.580 0.760 2.732 1.00 96.06 99 PHE A C 1
ATOM 770 O O . PHE A 1 99 ? -0.167 1.599 2.238 1.00 96.06 99 PHE A O 1
ATOM 777 N N . THR A 1 100 ? 1.882 0.960 2.893 1.00 95.25 100 THR A N 1
ATOM 778 C CA . THR A 1 100 ? 2.573 2.119 2.331 1.00 95.25 100 THR A CA 1
ATOM 779 C C . THR A 1 100 ? 3.374 1.666 1.118 1.00 95.25 100 THR A C 1
ATOM 781 O O . THR A 1 100 ? 4.276 0.831 1.251 1.00 95.25 100 THR A O 1
ATOM 784 N N . LEU A 1 101 ? 3.063 2.242 -0.041 1.00 93.94 101 LEU A N 1
ATOM 785 C CA . LEU A 1 101 ? 3.824 2.106 -1.284 1.00 93.94 101 LEU A CA 1
ATOM 786 C C . LEU A 1 101 ? 4.711 3.339 -1.506 1.00 93.94 101 LEU A C 1
ATOM 788 O O . LEU A 1 101 ? 4.489 4.388 -0.900 1.00 93.94 101 LEU A O 1
ATOM 792 N N . ASN A 1 102 ? 5.726 3.216 -2.363 1.00 92.31 102 ASN A N 1
ATOM 793 C CA . ASN A 1 102 ? 6.584 4.335 -2.750 1.00 92.31 102 ASN A CA 1
ATOM 794 C C . ASN A 1 102 ? 6.731 4.390 -4.271 1.00 92.31 102 ASN A C 1
ATOM 796 O O . ASN A 1 102 ? 7.181 3.429 -4.883 1.00 92.31 102 ASN A O 1
ATOM 800 N N . LEU A 1 103 ? 6.429 5.548 -4.853 1.00 94.81 103 LEU A N 1
ATOM 801 C CA . LEU A 1 103 ? 6.583 5.807 -6.285 1.00 94.81 103 LEU A CA 1
ATOM 802 C C . LEU A 1 103 ? 8.040 6.048 -6.705 1.00 94.81 103 LEU A C 1
ATOM 804 O O . LEU A 1 103 ? 8.345 6.035 -7.887 1.00 94.81 103 LEU A O 1
ATOM 808 N N . GLN A 1 104 ? 8.955 6.256 -5.761 1.00 90.81 104 GLN A N 1
ATOM 809 C CA . GLN A 1 104 ? 10.401 6.305 -6.018 1.00 90.81 104 GLN A CA 1
ATOM 810 C C . GLN A 1 104 ? 11.087 4.960 -5.738 1.00 90.81 104 GLN A C 1
ATOM 812 O O . GLN A 1 104 ? 12.312 4.899 -5.657 1.00 90.81 104 GLN A O 1
ATOM 817 N N . GLY A 1 105 ? 10.288 3.913 -5.514 1.00 87.06 105 GLY A N 1
ATOM 818 C CA . GLY A 1 105 ? 10.767 2.576 -5.222 1.00 87.06 105 GLY A CA 1
ATOM 819 C C . GLY A 1 105 ? 11.517 2.442 -3.900 1.00 87.06 105 GLY A C 1
ATOM 820 O O . GLY A 1 105 ? 11.593 3.343 -3.060 1.00 87.06 105 GLY A O 1
ATOM 821 N N . GLY A 1 106 ? 12.030 1.241 -3.679 1.00 90.12 106 GLY A N 1
ATOM 822 C CA . GLY A 1 106 ? 12.843 0.878 -2.528 1.00 90.12 10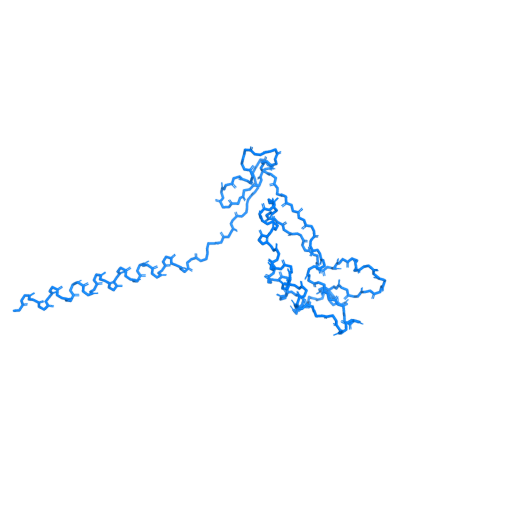6 GLY A CA 1
ATOM 823 C C . GLY A 1 106 ? 14.095 0.155 -2.984 1.00 90.12 106 GLY A C 1
ATOM 824 O O . GLY A 1 106 ? 14.182 -0.299 -4.124 1.00 90.12 106 GLY A O 1
ATOM 825 N N . MET A 1 107 ? 15.061 0.040 -2.073 1.00 90.12 107 MET A N 1
ATOM 826 C CA . MET A 1 107 ? 16.307 -0.676 -2.330 1.00 90.12 107 MET A CA 1
ATOM 827 C C . MET A 1 107 ? 16.010 -2.169 -2.560 1.00 90.12 107 MET A C 1
ATOM 829 O O . MET A 1 107 ? 15.504 -2.822 -1.642 1.00 90.12 107 MET A O 1
ATOM 833 N N . PRO A 1 108 ? 16.322 -2.744 -3.737 1.00 91.81 108 PRO A N 1
ATOM 834 C CA . PRO A 1 108 ? 16.025 -4.146 -4.043 1.00 91.81 108 PRO A CA 1
ATOM 835 C C . PRO A 1 108 ? 17.155 -5.110 -3.642 1.00 91.81 108 PRO A C 1
ATOM 837 O O . PRO A 1 108 ? 17.158 -6.272 -4.039 1.00 91.81 108 PRO A O 1
ATOM 840 N N . GLY A 1 109 ? 18.136 -4.632 -2.869 1.00 92.00 109 GLY A N 1
ATOM 841 C CA . GLY A 1 109 ? 19.284 -5.423 -2.419 1.00 92.00 109 GLY A CA 1
ATOM 842 C C . GLY A 1 109 ? 20.480 -5.418 -3.376 1.00 92.00 109 GLY A C 1
ATOM 843 O O . GLY A 1 109 ? 21.429 -6.162 -3.149 1.00 92.00 109 GLY A O 1
ATOM 844 N N . TYR A 1 110 ? 20.463 -4.581 -4.417 1.00 93.06 110 TYR A N 1
ATOM 845 C CA . TYR A 1 110 ? 21.604 -4.332 -5.299 1.00 93.06 110 TYR A CA 1
ATOM 846 C C . TYR A 1 110 ? 21.630 -2.876 -5.785 1.00 93.06 110 TYR A C 1
ATOM 848 O O . TYR A 1 110 ? 20.602 -2.199 -5.801 1.00 93.06 110 TYR A O 1
ATOM 856 N N . GLU A 1 111 ? 22.820 -2.405 -6.155 1.00 92.06 111 GLU A N 1
ATOM 857 C CA . GLU A 1 111 ? 23.068 -1.032 -6.610 1.00 92.06 111 GLU A CA 1
ATOM 858 C C . GLU A 1 111 ? 22.695 -0.823 -8.081 1.00 92.06 111 GLU A C 1
ATOM 860 O O . GLU A 1 111 ? 22.786 -1.741 -8.896 1.00 92.06 111 GLU A O 1
ATOM 865 N N . GLY A 1 112 ? 22.337 0.414 -8.430 1.00 90.56 112 GLY A N 1
ATOM 866 C CA . GLY A 1 112 ? 22.064 0.823 -9.813 1.00 90.56 112 GLY A CA 1
ATOM 867 C C . GLY A 1 112 ? 20.661 0.501 -10.333 1.00 90.56 112 GLY A C 1
ATOM 868 O O . GLY A 1 112 ? 20.384 0.778 -11.496 1.00 90.56 112 GLY A O 1
ATOM 869 N N . ALA A 1 113 ? 19.778 -0.044 -9.491 1.00 91.75 113 ALA A N 1
ATOM 870 C CA . ALA A 1 113 ? 18.391 -0.302 -9.862 1.00 91.75 113 ALA A CA 1
ATOM 871 C C .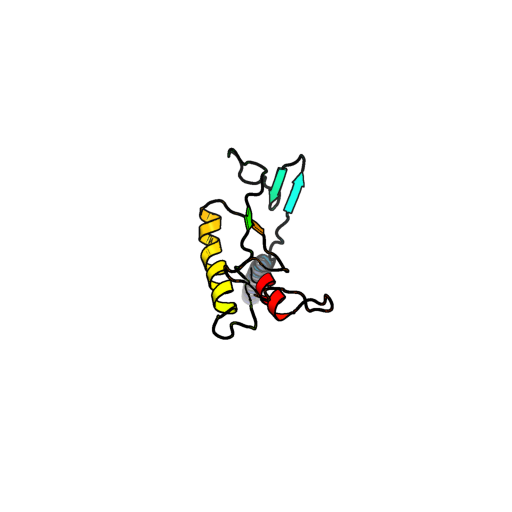 ALA A 1 113 ? 17.635 0.994 -10.184 1.00 91.75 113 ALA A C 1
ATOM 873 O O . ALA A 1 113 ? 17.678 1.953 -9.408 1.00 91.75 113 ALA A O 1
ATOM 874 N N . VAL A 1 114 ? 16.878 0.997 -11.284 1.00 89.69 114 VAL A N 1
ATOM 875 C CA . VAL A 1 114 ? 15.977 2.103 -11.639 1.00 89.69 114 VAL A CA 1
ATOM 876 C C . VAL A 1 114 ? 14.539 1.696 -11.320 1.00 89.69 114 VAL A C 1
ATOM 878 O O . VAL A 1 114 ? 13.751 1.385 -12.204 1.00 89.69 114 VAL A O 1
ATOM 881 N N . ASN A 1 115 ? 14.212 1.696 -10.027 1.00 92.88 115 ASN A N 1
ATOM 882 C CA . ASN A 1 115 ? 12.873 1.401 -9.511 1.00 92.88 115 ASN A CA 1
ATOM 883 C C . ASN A 1 115 ? 12.134 2.706 -9.211 1.00 92.88 115 ASN A C 1
ATOM 885 O O . ASN A 1 115 ? 12.143 3.183 -8.082 1.00 92.88 115 ASN A O 1
ATOM 889 N N . SER A 1 116 ? 11.554 3.328 -10.233 1.00 92.75 116 SER A N 1
ATOM 890 C CA . SER A 1 116 ? 10.898 4.631 -10.107 1.00 92.75 116 SER A CA 1
ATOM 891 C C . SER A 1 116 ? 9.697 4.718 -11.037 1.00 92.75 116 SER A C 1
ATOM 893 O O . SER A 1 116 ? 9.819 4.483 -12.233 1.00 92.75 116 SER A O 1
ATOM 895 N N . ALA A 1 117 ? 8.562 5.152 -10.495 1.00 95.38 117 ALA A N 1
ATOM 896 C CA . ALA A 1 117 ? 7.377 5.534 -11.255 1.00 95.38 117 ALA A CA 1
ATOM 897 C C . ALA A 1 117 ? 7.563 6.863 -12.006 1.00 95.38 117 ALA A C 1
ATOM 899 O O . ALA A 1 117 ? 6.678 7.268 -12.752 1.00 95.38 117 ALA A O 1
ATOM 900 N N . PHE A 1 118 ? 8.666 7.579 -11.772 1.00 95.38 118 PHE A N 1
ATOM 901 C CA . PHE A 1 118 ? 8.979 8.848 -12.423 1.00 95.38 118 PHE A CA 1
ATOM 902 C C . PHE A 1 118 ? 9.979 8.658 -13.560 1.00 95.38 118 PHE A C 1
ATOM 904 O O . PHE A 1 118 ? 11.025 8.030 -13.384 1.00 95.38 118 PHE A O 1
ATOM 911 N N . ASN A 1 119 ? 9.691 9.296 -14.690 1.00 93.56 119 ASN A N 1
ATOM 912 C CA . ASN A 1 119 ? 10.640 9.549 -15.764 1.00 93.56 119 ASN A CA 1
ATOM 913 C C . ASN A 1 119 ? 11.667 10.627 -15.363 1.00 93.56 119 ASN A C 1
ATOM 915 O O . ASN A 1 119 ? 11.424 11.395 -14.428 1.00 93.56 119 ASN A O 1
ATOM 919 N N . PRO A 1 120 ? 12.790 10.759 -16.099 1.00 94.12 120 PRO A N 1
ATOM 920 C CA . PRO A 1 120 ? 13.798 11.789 -15.826 1.00 94.12 120 PRO A CA 1
ATOM 921 C C . PRO A 1 120 ? 13.278 13.235 -15.869 1.00 94.12 120 PRO A C 1
ATOM 923 O O . PRO A 1 120 ? 13.880 14.115 -15.261 1.00 94.12 120 PRO A O 1
ATOM 926 N N . ASP A 1 121 ? 12.176 13.491 -16.577 1.00 96.44 121 ASP A N 1
ATOM 927 C CA . ASP A 1 121 ? 11.515 14.801 -16.648 1.00 96.44 121 ASP A CA 1
ATOM 928 C C . ASP A 1 121 ? 10.482 15.035 -15.526 1.00 96.44 121 ASP A C 1
ATOM 930 O O . ASP A 1 121 ? 9.859 16.095 -15.469 1.00 96.44 121 ASP A O 1
ATOM 934 N N . GLY A 1 122 ? 10.302 14.061 -14.629 1.00 95.44 122 GLY A N 1
ATOM 935 C CA . GLY A 1 122 ? 9.342 14.098 -13.528 1.00 95.44 122 GLY A CA 1
ATOM 936 C C . GLY A 1 122 ? 7.923 13.661 -13.898 1.00 95.44 122 GLY A C 1
ATOM 937 O O . GLY A 1 122 ? 7.059 13.639 -13.021 1.00 95.44 122 GLY A O 1
ATOM 938 N N . SER A 1 123 ? 7.656 13.294 -15.155 1.00 97.19 123 SER A N 1
ATOM 939 C CA . SER A 1 123 ? 6.369 12.704 -15.534 1.00 97.19 123 SER A CA 1
ATOM 940 C C . SER A 1 123 ? 6.204 11.298 -14.945 1.00 97.19 123 SER A C 1
ATOM 942 O O . SER A 1 123 ? 7.183 10.578 -14.744 1.00 97.19 123 SER A O 1
ATOM 944 N N . LEU A 1 124 ? 4.964 10.902 -14.650 1.00 96.19 124 LEU A N 1
ATOM 945 C CA . LEU A 1 124 ? 4.661 9.566 -14.135 1.00 96.19 124 LEU A CA 1
ATOM 946 C C . LEU A 1 124 ? 4.589 8.549 -15.277 1.00 96.19 124 LEU A C 1
ATOM 948 O O . LEU A 1 124 ? 4.042 8.845 -16.339 1.00 96.19 124 LEU A O 1
ATOM 952 N N . GLN A 1 125 ? 5.098 7.344 -15.038 1.00 94.19 125 GLN A N 1
ATOM 953 C CA . GLN A 1 125 ? 5.009 6.206 -15.944 1.00 94.19 125 GLN A CA 1
ATOM 954 C C . GLN A 1 125 ? 3.674 5.481 -15.741 1.00 94.19 125 GLN A C 1
ATOM 956 O O . GLN A 1 125 ? 3.490 4.855 -14.693 1.00 94.19 125 GLN A O 1
ATOM 961 N N . PRO A 1 126 ? 2.748 5.516 -16.721 1.00 95.50 126 PRO A N 1
ATOM 962 C CA . PRO A 1 126 ? 1.441 4.880 -16.568 1.00 95.50 126 PRO A CA 1
ATOM 963 C C . PRO A 1 126 ? 1.513 3.385 -16.212 1.00 95.50 126 PRO A C 1
ATOM 965 O O . PRO A 1 126 ? 0.866 3.011 -15.241 1.00 95.50 126 PRO A O 1
ATOM 968 N N . PRO A 1 127 ? 2.372 2.551 -16.842 1.00 92.06 127 PRO A N 1
ATOM 969 C CA . PRO A 1 127 ? 2.455 1.130 -16.486 1.00 92.06 127 PRO A CA 1
ATOM 970 C C . PRO A 1 127 ? 2.849 0.869 -15.025 1.00 92.06 127 PRO A C 1
ATOM 972 O O . PRO A 1 127 ? 2.392 -0.102 -14.426 1.00 92.06 127 PRO A O 1
ATOM 975 N N . TYR A 1 128 ? 3.679 1.734 -14.428 1.00 94.69 128 TYR A N 1
ATOM 976 C CA . TYR A 1 128 ? 4.020 1.632 -13.008 1.00 94.69 128 TYR A CA 1
ATOM 977 C C . TYR A 1 128 ? 2.804 1.958 -12.136 1.00 94.69 128 TYR A C 1
ATOM 979 O O . TYR A 1 128 ? 2.517 1.249 -11.170 1.00 94.69 128 TYR A O 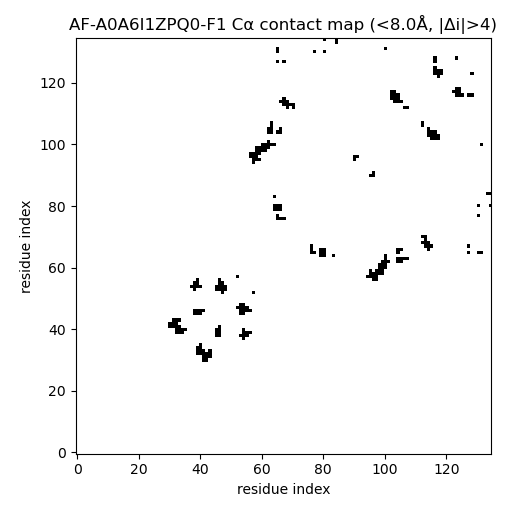1
ATOM 987 N N . LEU A 1 129 ? 2.073 3.023 -12.482 1.00 95.75 129 LEU A N 1
ATOM 988 C CA . LEU A 1 129 ? 0.868 3.429 -11.761 1.00 95.75 129 LEU A CA 1
ATOM 989 C C . LEU A 1 129 ? -0.248 2.388 -11.857 1.00 95.75 129 LEU A C 1
ATOM 991 O O . LEU A 1 129 ? -0.915 2.163 -10.855 1.00 95.75 129 LEU A O 1
ATOM 995 N N . ASP A 1 130 ? -0.400 1.711 -12.995 1.00 95.81 130 ASP A N 1
ATOM 996 C CA . ASP A 1 130 ? -1.400 0.652 -13.172 1.00 95.81 130 ASP A CA 1
ATOM 997 C C . ASP A 1 130 ? -1.178 -0.498 -12.168 1.00 95.81 130 ASP A C 1
ATOM 999 O O . ASP A 1 130 ? -2.130 -1.068 -11.631 1.00 95.81 130 ASP A O 1
ATOM 1003 N N . ARG A 1 131 ? 0.085 -0.826 -11.850 1.00 95.56 131 ARG A N 1
ATOM 1004 C CA . ARG A 1 131 ? 0.414 -1.813 -10.804 1.00 95.56 131 ARG A CA 1
ATOM 1005 C C . ARG A 1 131 ? 0.154 -1.282 -9.400 1.00 95.56 131 ARG A C 1
ATOM 1007 O O . ARG A 1 131 ? -0.321 -2.033 -8.556 1.00 95.56 131 ARG A O 1
ATOM 1014 N N . VAL A 1 132 ? 0.434 -0.004 -9.152 1.00 96.00 132 VAL A N 1
ATOM 1015 C CA . VAL A 1 132 ? 0.117 0.653 -7.873 1.00 96.00 132 VAL A CA 1
ATOM 1016 C C . VAL A 1 132 ? -1.393 0.712 -7.640 1.00 96.00 132 VAL A C 1
ATOM 1018 O O . VAL A 1 132 ? -1.820 0.496 -6.518 1.00 96.00 132 VAL A O 1
ATOM 1021 N N . GLU A 1 133 ? -2.201 0.962 -8.673 1.00 95.62 133 GLU A N 1
ATOM 1022 C CA . GLU A 1 133 ? -3.667 1.014 -8.578 1.00 95.62 133 GLU A CA 1
ATOM 1023 C C . GLU A 1 133 ? -4.293 -0.357 -8.277 1.00 95.62 133 GLU A C 1
ATOM 1025 O O . GLU A 1 133 ? -5.343 -0.438 -7.638 1.00 95.62 133 GLU A O 1
ATOM 1030 N N . ARG A 1 134 ? -3.659 -1.446 -8.729 1.00 95.75 134 ARG A N 1
ATOM 1031 C CA . ARG A 1 134 ? -4.106 -2.818 -8.436 1.00 95.75 134 ARG A CA 1
ATOM 1032 C C . ARG A 1 134 ? -3.966 -3.195 -6.960 1.00 95.75 134 ARG A C 1
ATOM 1034 O O . ARG A 1 134 ? -4.683 -4.092 -6.515 1.00 95.75 134 ARG A O 1
ATOM 1041 N N . VAL A 1 135 ? -3.025 -2.568 -6.254 1.00 93.88 135 VAL A N 1
ATOM 1042 C CA . VAL A 1 135 ? -2.706 -2.816 -4.841 1.00 93.88 135 VAL A CA 1
ATOM 1043 C C . VAL A 1 135 ? -3.614 -2.004 -3.924 1.00 93.88 135 VAL A C 1
ATOM 1045 O O . VAL A 1 135 ? -4.184 -2.622 -2.995 1.00 93.88 135 VAL A O 1
#